Protein AF-A0A660PSM3-F1 (afdb_monomer_lite)

Sequence (82 aa):
MNCQEALSLLYDIIDKEASEIDVAQVQEHLNRCRDCAGIYKIEESISRLIQEKLKHKEPTPCFDVLKSNVLQQLDDIDAENC

Radius of gyration: 20.5 Å; chains: 1; bounding box: 40×35×51 Å

Structure (mmCIF, N/CA/C/O backbone):
data_AF-A0A660PSM3-F1
#
_entry.id   AF-A0A660PSM3-F1
#
loop_
_atom_site.group_PDB
_atom_site.id
_atom_site.type_symbol
_atom_site.label_atom_id
_atom_site.label_alt_id
_atom_site.label_comp_id
_atom_site.label_asym_id
_atom_site.label_entity_id
_atom_site.label_seq_id
_atom_site.pdbx_PDB_ins_code
_atom_site.Cartn_x
_atom_site.Cartn_y
_atom_site.Cartn_z
_atom_site.occupancy
_atom_site.B_iso_or_equiv
_atom_site.auth_seq_id
_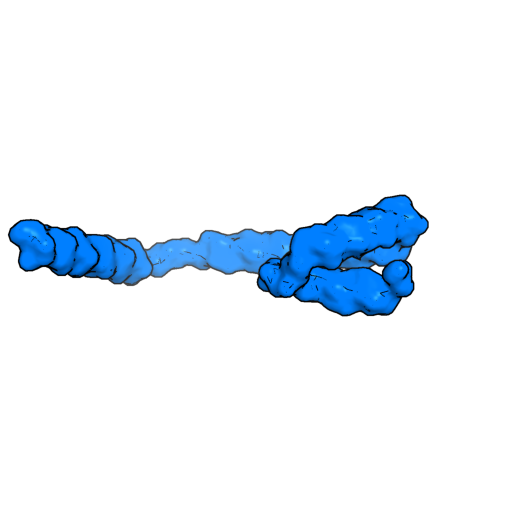atom_site.auth_comp_id
_atom_site.auth_asym_id
_atom_site.auth_atom_id
_atom_site.pdbx_PDB_model_num
ATOM 1 N N . MET A 1 1 ? 21.601 -1.159 -7.964 1.00 65.50 1 MET A N 1
ATOM 2 C CA . MET A 1 1 ? 20.752 -2.088 -7.202 1.00 65.50 1 MET A CA 1
ATOM 3 C C . MET A 1 1 ? 20.528 -3.355 -8.008 1.00 65.50 1 MET A C 1
ATOM 5 O O . MET A 1 1 ? 20.109 -3.258 -9.163 1.00 65.50 1 MET A O 1
ATOM 9 N N . ASN A 1 2 ? 20.843 -4.513 -7.433 1.00 82.44 2 ASN A N 1
ATOM 10 C CA . ASN A 1 2 ? 20.556 -5.817 -8.039 1.00 82.44 2 ASN A CA 1
ATOM 11 C C . ASN A 1 2 ? 19.109 -6.254 -7.768 1.00 82.44 2 ASN A C 1
ATOM 13 O O . ASN A 1 2 ? 18.496 -5.792 -6.810 1.00 82.44 2 ASN A O 1
ATOM 17 N N . CYS A 1 3 ? 18.577 -7.189 -8.564 1.00 81.94 3 CYS A N 1
ATOM 18 C CA . CYS A 1 3 ? 17.199 -7.679 -8.406 1.00 81.94 3 CYS A CA 1
ATOM 19 C C . CYS A 1 3 ? 16.916 -8.226 -6.996 1.00 81.94 3 CYS A C 1
ATOM 21 O O . CY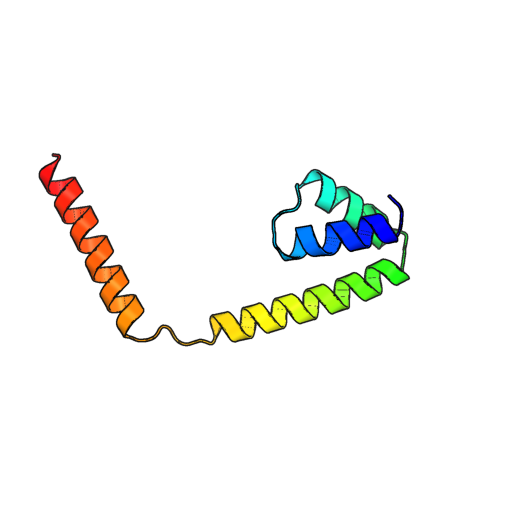S A 1 3 ? 15.827 -8.039 -6.468 1.00 81.94 3 CYS A O 1
ATOM 23 N N . GLN A 1 4 ? 17.902 -8.873 -6.370 1.00 80.50 4 GLN A N 1
ATOM 24 C CA . GLN A 1 4 ? 17.763 -9.442 -5.028 1.00 80.50 4 GLN A CA 1
ATOM 25 C C . GLN A 1 4 ? 17.718 -8.368 -3.932 1.00 80.50 4 GLN A C 1
ATOM 27 O O . GLN A 1 4 ? 16.943 -8.487 -2.990 1.00 80.50 4 GLN A O 1
ATOM 32 N N . GLU A 1 5 ? 18.492 -7.291 -4.084 1.00 82.38 5 GLU A N 1
ATOM 33 C CA . GLU A 1 5 ? 18.427 -6.137 -3.180 1.00 82.38 5 GLU A CA 1
ATOM 34 C C . GLU A 1 5 ? 17.100 -5.394 -3.350 1.00 82.38 5 GLU A C 1
ATOM 36 O O . GLU A 1 5 ? 16.474 -5.020 -2.364 1.00 82.38 5 GLU A O 1
ATOM 41 N N . ALA A 1 6 ? 16.645 -5.225 -4.599 1.00 82.88 6 ALA A N 1
ATOM 42 C CA . ALA A 1 6 ? 15.364 -4.595 -4.911 1.00 82.88 6 ALA A CA 1
ATOM 43 C C . ALA A 1 6 ? 14.193 -5.352 -4.286 1.00 82.88 6 ALA A C 1
ATOM 45 O O . ALA A 1 6 ? 13.252 -4.729 -3.813 1.00 82.88 6 ALA A O 1
ATOM 46 N N . LEU A 1 7 ? 14.275 -6.683 -4.262 1.00 81.50 7 LEU A N 1
ATOM 47 C CA . LEU A 1 7 ? 13.263 -7.549 -3.673 1.00 81.50 7 LEU A CA 1
ATOM 48 C C . LEU A 1 7 ? 13.302 -7.535 -2.138 1.00 81.50 7 LEU A C 1
ATOM 50 O O . LEU A 1 7 ? 12.251 -7.610 -1.518 1.00 81.50 7 LEU A O 1
ATOM 54 N N . SER A 1 8 ? 14.482 -7.386 -1.527 1.00 83.88 8 SER A N 1
ATOM 55 C CA . SER A 1 8 ? 14.600 -7.205 -0.074 1.00 83.88 8 SER A CA 1
ATOM 56 C C . SER A 1 8 ? 13.983 -5.880 0.370 1.00 83.88 8 SER A C 1
ATOM 58 O O . SER A 1 8 ? 13.085 -5.885 1.204 1.00 83.88 8 SER A O 1
ATOM 60 N N . LEU A 1 9 ? 14.388 -4.767 -0.257 1.00 83.81 9 LEU A N 1
ATOM 61 C CA . LEU A 1 9 ? 13.826 -3.448 0.049 1.00 83.81 9 LEU A CA 1
ATOM 62 C C . LEU A 1 9 ? 12.341 -3.353 -0.310 1.00 83.81 9 LEU A C 1
ATOM 64 O O . LEU A 1 9 ? 11.628 -2.536 0.251 1.00 83.81 9 LEU A O 1
ATOM 68 N N . LEU A 1 10 ? 11.844 -4.194 -1.219 1.00 81.94 10 LEU A N 1
ATOM 69 C CA . LEU A 1 10 ? 10.422 -4.282 -1.539 1.00 81.94 10 LEU A CA 1
ATOM 70 C C . LEU A 1 10 ? 9.560 -4.563 -0.306 1.00 81.94 10 LEU A C 1
ATOM 72 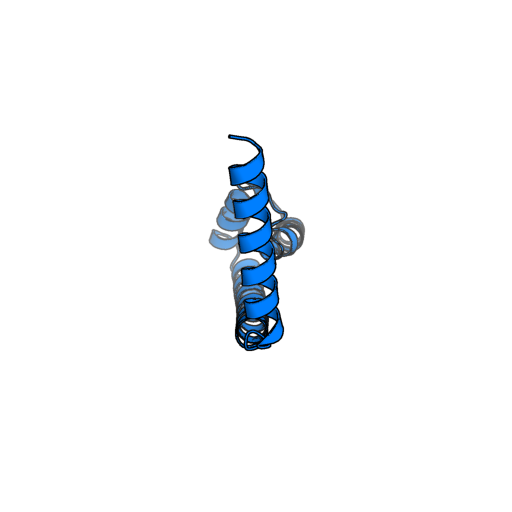O O . LEU A 1 10 ? 8.518 -3.934 -0.143 1.00 81.94 10 LEU A O 1
ATOM 76 N N . TYR A 1 11 ? 9.991 -5.510 0.531 1.00 80.50 11 TYR A N 1
ATOM 77 C CA . TYR A 1 11 ? 9.271 -5.880 1.745 1.00 80.50 11 TYR A CA 1
ATOM 78 C C . TYR A 1 11 ? 9.297 -4.728 2.747 1.00 80.50 11 TYR A C 1
ATOM 80 O O . TYR A 1 11 ? 8.240 -4.333 3.231 1.00 80.50 11 TYR A O 1
ATOM 88 N N . ASP A 1 12 ? 10.457 -4.091 2.926 1.00 83.94 12 ASP A N 1
ATOM 89 C CA . ASP A 1 12 ? 10.593 -2.904 3.776 1.00 83.94 12 ASP A CA 1
ATOM 90 C C . ASP A 1 12 ? 9.708 -1.742 3.275 1.00 83.94 12 ASP A C 1
ATOM 92 O O . ASP A 1 12 ? 9.110 -1.008 4.061 1.00 83.94 12 ASP A O 1
ATOM 96 N N . ILE A 1 13 ? 9.562 -1.574 1.954 1.00 80.56 13 ILE A N 1
ATOM 97 C CA . ILE A 1 13 ? 8.664 -0.574 1.350 1.00 80.56 13 ILE A CA 1
ATOM 98 C C . ILE A 1 13 ? 7.198 -0.905 1.651 1.00 80.56 13 ILE A C 1
ATOM 100 O O . ILE A 1 13 ? 6.411 -0.004 1.950 1.00 80.56 13 ILE A O 1
ATOM 104 N N . ILE A 1 14 ? 6.815 -2.180 1.569 1.00 77.00 14 ILE A N 1
ATOM 105 C CA . ILE A 1 14 ? 5.445 -2.639 1.831 1.00 77.00 14 ILE A CA 1
ATOM 106 C C . ILE A 1 14 ? 5.077 -2.454 3.307 1.00 77.00 14 ILE A C 1
ATOM 108 O O . ILE A 1 14 ? 3.972 -1.983 3.598 1.00 77.00 14 ILE A O 1
ATOM 112 N N . ASP A 1 15 ? 6.011 -2.740 4.211 1.00 80.31 15 ASP A N 1
ATOM 113 C CA . ASP A 1 15 ? 5.848 -2.555 5.656 1.00 80.31 15 ASP A CA 1
ATOM 114 C C . ASP A 1 15 ? 6.039 -1.093 6.105 1.00 80.31 15 ASP A C 1
ATOM 116 O O . ASP A 1 15 ? 5.801 -0.759 7.265 1.00 80.31 15 ASP A O 1
ATOM 120 N N . LYS A 1 16 ? 6.337 -0.181 5.165 1.00 76.50 16 LYS A N 1
ATOM 121 C CA . LYS A 1 16 ? 6.599 1.256 5.390 1.00 76.50 16 LYS A CA 1
ATOM 122 C C . LYS A 1 16 ? 7.812 1.535 6.285 1.00 76.50 16 LYS A C 1
ATOM 124 O O . LYS A 1 16 ? 7.880 2.590 6.914 1.00 76.50 16 LYS A O 1
ATOM 129 N N . GLU A 1 17 ? 8.763 0.614 6.316 1.00 81.75 17 GLU A N 1
ATOM 130 C CA . GLU A 1 17 ? 10.033 0.730 7.036 1.00 81.75 17 GLU A CA 1
ATOM 131 C C . GLU A 1 17 ? 11.181 1.210 6.129 1.00 81.75 17 GLU A C 1
ATOM 133 O O . GLU A 1 17 ? 12.243 1.590 6.618 1.00 81.75 17 GLU A O 1
ATOM 138 N N . ALA A 1 18 ? 10.971 1.249 4.810 1.00 82.25 18 ALA A N 1
ATOM 139 C CA . ALA A 1 18 ? 11.957 1.764 3.864 1.00 82.25 18 ALA A CA 1
ATOM 140 C C . ALA A 1 18 ? 12.044 3.298 3.853 1.00 82.25 18 ALA A C 1
ATOM 142 O O . ALA A 1 18 ? 11.041 4.011 3.957 1.00 82.25 18 ALA A O 1
ATOM 143 N N . SER A 1 19 ? 13.254 3.812 3.622 1.00 84.56 19 SER A N 1
ATOM 144 C CA . SER A 1 19 ? 13.484 5.248 3.457 1.00 84.56 19 SER A CA 1
ATOM 145 C C . SER A 1 19 ? 13.006 5.734 2.085 1.00 84.56 19 SER A C 1
ATOM 147 O O . SER A 1 19 ? 13.006 4.990 1.105 1.00 84.56 19 SER A O 1
ATOM 149 N N . GLU A 1 20 ? 12.690 7.025 1.960 1.00 81.12 20 GLU A N 1
ATOM 150 C CA . GLU A 1 20 ? 12.275 7.630 0.680 1.00 81.12 20 GLU A CA 1
ATOM 151 C C . GLU A 1 20 ? 13.330 7.463 -0.433 1.00 81.12 20 GLU A C 1
ATOM 153 O O . GLU A 1 20 ? 12.999 7.321 -1.611 1.00 81.12 20 GLU A O 1
ATOM 158 N N . ILE A 1 21 ? 14.611 7.429 -0.052 1.00 82.81 21 ILE A N 1
ATOM 159 C CA . ILE A 1 21 ? 15.738 7.186 -0.961 1.00 82.81 21 ILE A CA 1
ATOM 160 C C . ILE A 1 21 ? 15.679 5.758 -1.524 1.00 82.81 21 ILE A C 1
ATOM 162 O O . ILE A 1 21 ? 15.878 5.561 -2.723 1.00 82.81 21 ILE A O 1
ATOM 166 N N . ASP A 1 22 ? 15.365 4.775 -0.681 1.00 81.12 22 ASP A N 1
ATOM 167 C CA . ASP A 1 22 ? 15.279 3.364 -1.068 1.00 81.12 22 ASP A CA 1
ATOM 168 C C . ASP A 1 22 ? 14.076 3.124 -1.983 1.00 81.12 22 ASP A C 1
ATOM 170 O O . ASP A 1 22 ? 14.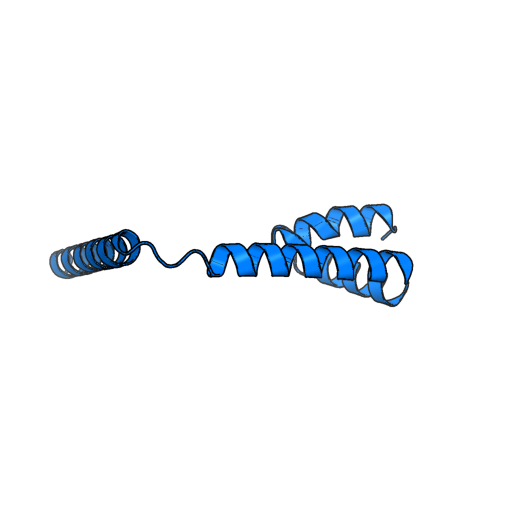190 2.435 -2.999 1.00 81.12 22 ASP A O 1
ATOM 174 N N . VAL A 1 23 ? 12.950 3.789 -1.701 1.00 83.31 23 VAL A N 1
ATOM 175 C CA . VAL A 1 23 ? 11.765 3.793 -2.572 1.00 83.31 23 VAL A CA 1
ATOM 176 C C . VAL A 1 23 ? 12.123 4.290 -3.975 1.00 83.31 23 VAL A C 1
ATOM 178 O O . VAL A 1 23 ? 11.771 3.647 -4.968 1.00 83.31 23 VAL A O 1
ATOM 181 N N . ALA A 1 24 ? 12.852 5.405 -4.080 1.00 85.06 24 ALA A N 1
ATOM 182 C CA . ALA A 1 24 ? 13.253 5.969 -5.367 1.00 85.06 24 ALA A CA 1
ATOM 183 C C . ALA A 1 24 ? 14.207 5.040 -6.141 1.00 85.06 24 ALA A C 1
ATOM 185 O O . ALA A 1 24 ? 14.058 4.861 -7.354 1.00 85.06 24 ALA A O 1
ATOM 186 N N . GLN A 1 25 ? 15.159 4.403 -5.453 1.00 84.69 25 GLN A N 1
ATOM 187 C CA . GLN A 1 25 ? 16.088 3.454 -6.076 1.00 84.69 25 GLN A CA 1
ATOM 188 C C . GLN A 1 25 ? 15.383 2.195 -6.587 1.00 84.69 25 GLN A C 1
ATOM 190 O O . GLN A 1 25 ? 15.657 1.742 -7.704 1.00 84.69 25 GLN A O 1
ATOM 195 N N . VAL A 1 26 ? 14.442 1.654 -5.810 1.00 85.31 26 VAL A N 1
ATOM 196 C CA . VAL A 1 26 ? 13.623 0.515 -6.234 1.00 85.31 26 VAL A CA 1
ATOM 197 C C . VAL A 1 26 ? 12.754 0.913 -7.425 1.00 85.31 26 VAL A C 1
ATOM 199 O O . VAL A 1 26 ? 12.725 0.182 -8.411 1.00 85.31 26 VAL A O 1
ATOM 202 N N . GLN A 1 27 ? 12.129 2.094 -7.423 1.00 83.88 27 GLN A N 1
ATOM 203 C CA . GLN A 1 27 ? 11.364 2.581 -8.579 1.00 83.88 27 GLN A CA 1
ATOM 204 C C . GLN A 1 27 ? 12.210 2.707 -9.852 1.00 83.88 27 GLN A C 1
ATOM 206 O O . GLN A 1 27 ? 11.746 2.327 -10.931 1.00 83.88 27 GLN A O 1
ATOM 211 N N . GLU A 1 28 ? 13.452 3.192 -9.769 1.00 86.75 28 GLU A N 1
ATOM 212 C CA . GLU A 1 28 ? 14.350 3.205 -10.932 1.00 86.75 28 GLU A CA 1
ATOM 213 C C . GLU A 1 28 ? 14.616 1.778 -11.441 1.00 86.75 28 GLU A C 1
ATOM 215 O O . GLU A 1 28 ? 14.574 1.525 -12.650 1.00 86.75 28 GLU A O 1
ATOM 220 N N . HIS A 1 29 ? 14.835 0.827 -10.531 1.00 85.81 29 HIS A N 1
ATOM 221 C CA . HIS A 1 29 ? 15.055 -0.572 -10.885 1.00 85.81 29 HIS A CA 1
ATOM 222 C C . HIS A 1 29 ? 13.816 -1.209 -11.537 1.00 85.81 29 HIS A C 1
ATOM 224 O O . 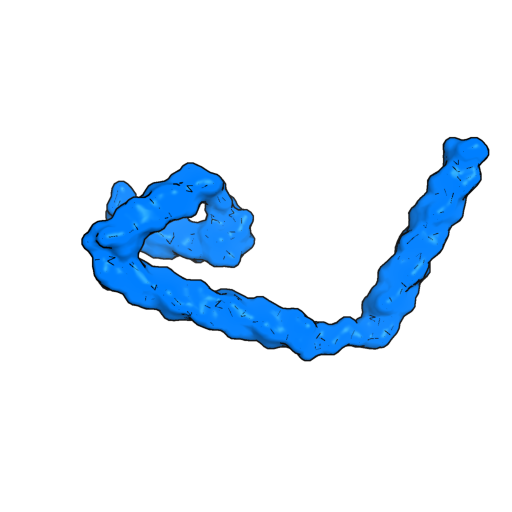HIS A 1 29 ? 13.945 -1.867 -12.569 1.00 85.81 29 HIS A O 1
ATOM 230 N N . LEU A 1 30 ? 12.616 -0.967 -11.004 1.00 83.69 30 LEU A N 1
ATOM 231 C CA . LEU A 1 30 ? 11.349 -1.471 -11.553 1.00 83.69 30 LEU A CA 1
ATOM 232 C C . LEU A 1 30 ? 11.074 -0.935 -12.968 1.00 83.69 30 LEU A C 1
ATOM 234 O O . LEU A 1 30 ? 10.500 -1.642 -13.793 1.00 83.69 30 LEU A O 1
ATOM 238 N N . ASN A 1 31 ? 11.533 0.278 -13.289 1.00 85.31 31 ASN A N 1
ATOM 239 C CA . ASN A 1 31 ? 11.432 0.827 -14.645 1.00 85.31 31 ASN A CA 1
ATOM 240 C C . ASN A 1 31 ? 12.357 0.126 -15.654 1.00 85.31 31 ASN A C 1
ATOM 242 O O . ASN A 1 31 ? 12.069 0.124 -16.852 1.00 85.31 31 ASN A O 1
ATOM 246 N N . ARG A 1 32 ? 13.467 -0.468 -15.197 1.00 85.50 32 ARG A N 1
ATOM 247 C CA . ARG A 1 32 ? 14.436 -1.170 -16.058 1.00 85.50 32 ARG A CA 1
ATOM 248 C C . ARG A 1 32 ? 14.232 -2.688 -16.080 1.00 85.50 32 ARG A C 1
ATOM 250 O O . ARG A 1 32 ? 14.536 -3.317 -17.090 1.00 85.50 32 ARG A O 1
ATOM 257 N N . CYS A 1 33 ? 13.722 -3.278 -14.999 1.00 86.62 33 CYS A N 1
ATOM 258 C CA . CYS A 1 33 ? 13.588 -4.722 -14.818 1.00 86.62 33 CYS A CA 1
ATOM 259 C C . CYS A 1 33 ? 12.115 -5.155 -14.793 1.00 86.62 33 CYS A C 1
ATOM 261 O O . CYS A 1 33 ? 11.393 -4.929 -13.820 1.00 86.62 33 CYS A O 1
ATOM 263 N N . ARG A 1 34 ? 11.673 -5.825 -15.865 1.00 83.44 34 ARG A N 1
ATOM 264 C CA . ARG A 1 34 ? 10.280 -6.273 -16.018 1.00 83.44 34 ARG A CA 1
ATOM 265 C C . ARG A 1 34 ? 9.908 -7.394 -15.038 1.00 83.44 34 ARG A C 1
ATOM 267 O O . ARG A 1 34 ? 8.770 -7.421 -14.577 1.00 83.44 34 ARG A O 1
ATOM 274 N N . ASP A 1 35 ? 10.845 -8.275 -14.694 1.00 84.50 35 ASP A N 1
ATOM 275 C CA . ASP A 1 35 ? 10.614 -9.353 -13.724 1.00 84.50 35 ASP A CA 1
ATOM 276 C C . ASP A 1 35 ? 10.340 -8.797 -12.321 1.00 84.50 35 ASP A C 1
ATOM 278 O O . ASP A 1 35 ? 9.322 -9.121 -11.708 1.00 84.50 35 ASP A O 1
ATOM 282 N N . CYS A 1 36 ? 11.181 -7.872 -11.848 1.00 83.44 36 CYS A N 1
ATOM 283 C CA . CYS A 1 36 ? 10.976 -7.200 -10.564 1.00 83.44 36 CYS A CA 1
ATOM 284 C C . CYS A 1 36 ? 9.685 -6.368 -10.549 1.00 83.44 36 CYS A C 1
ATOM 286 O O . CYS A 1 36 ? 8.973 -6.375 -9.547 1.00 83.44 36 CYS A O 1
ATOM 288 N N . ALA A 1 37 ? 9.333 -5.712 -11.662 1.00 83.88 37 ALA A N 1
ATOM 289 C CA . ALA A 1 37 ? 8.061 -4.998 -11.797 1.00 83.88 37 ALA A CA 1
ATOM 290 C C . ALA A 1 37 ? 6.840 -5.922 -11.653 1.00 83.88 37 ALA A C 1
ATOM 292 O O . ALA A 1 37 ? 5.843 -5.542 -11.037 1.00 83.88 37 ALA A O 1
ATOM 293 N N . GLY A 1 38 ? 6.917 -7.139 -12.197 1.00 84.50 38 GLY A N 1
ATOM 294 C CA . GLY A 1 38 ? 5.872 -8.150 -12.048 1.00 84.50 38 GLY A CA 1
ATOM 295 C C . GLY A 1 38 ? 5.686 -8.581 -10.595 1.00 84.50 38 GLY A C 1
ATOM 296 O O . GLY A 1 38 ? 4.560 -8.579 -10.101 1.00 84.50 38 GLY A O 1
ATOM 297 N N . ILE A 1 39 ? 6.789 -8.886 -9.905 1.00 83.56 39 ILE A N 1
ATOM 298 C CA . ILE A 1 39 ? 6.774 -9.285 -8.490 1.00 83.56 39 ILE A CA 1
ATOM 299 C C . ILE A 1 39 ? 6.217 -8.155 -7.620 1.00 83.56 39 ILE A C 1
ATOM 301 O O . ILE A 1 39 ? 5.285 -8.386 -6.855 1.00 83.56 39 ILE A O 1
ATOM 305 N N . TYR A 1 40 ? 6.695 -6.920 -7.806 1.00 83.50 40 TYR A N 1
ATOM 306 C CA . TYR A 1 40 ? 6.195 -5.759 -7.065 1.00 83.50 40 TYR A CA 1
ATOM 307 C C . TYR A 1 40 ? 4.691 -5.576 -7.191 1.00 83.50 40 TYR A C 1
ATOM 309 O O . TYR A 1 40 ? 4.004 -5.364 -6.199 1.00 83.50 40 TYR A O 1
ATOM 317 N N . LYS A 1 41 ? 4.156 -5.708 -8.405 1.00 83.94 41 LYS A N 1
ATOM 318 C CA . LYS A 1 41 ? 2.724 -5.546 -8.646 1.00 83.94 41 LYS A CA 1
ATOM 319 C C . LYS A 1 41 ? 1.886 -6.611 -7.934 1.00 83.94 41 LYS A C 1
ATOM 321 O O . LYS A 1 41 ? 0.777 -6.319 -7.485 1.00 83.94 41 LYS A O 1
ATOM 326 N N . ILE A 1 42 ? 2.388 -7.844 -7.858 1.00 86.06 42 ILE A N 1
ATOM 327 C CA . ILE A 1 42 ? 1.719 -8.936 -7.142 1.00 86.06 42 ILE A CA 1
ATOM 328 C C . ILE A 1 42 ? 1.733 -8.646 -5.641 1.00 86.06 42 ILE A C 1
ATOM 330 O O . ILE A 1 42 ? 0.671 -8.642 -5.022 1.00 86.06 42 ILE A O 1
ATOM 334 N N . GLU A 1 43 ? 2.901 -8.335 -5.085 1.00 84.62 43 GLU A N 1
ATOM 335 C CA . GLU A 1 43 ? 3.067 -8.024 -3.663 1.00 84.62 43 GLU A CA 1
ATOM 336 C C . GLU A 1 43 ? 2.237 -6.802 -3.235 1.00 84.62 43 GLU A C 1
ATOM 338 O O . GLU A 1 43 ? 1.520 -6.846 -2.235 1.00 84.62 43 GLU A O 1
ATOM 343 N N . GLU A 1 44 ? 2.217 -5.738 -4.043 1.00 83.56 44 GLU A N 1
ATOM 344 C CA . GLU A 1 44 ? 1.363 -4.568 -3.813 1.00 83.56 44 GLU A CA 1
ATOM 345 C C . GLU A 1 44 ? -0.124 -4.957 -3.791 1.00 83.56 44 GLU A C 1
ATOM 347 O O . GLU A 1 44 ? -0.886 -4.494 -2.938 1.00 83.56 44 GLU A O 1
ATOM 352 N N . SER A 1 45 ? -0.550 -5.833 -4.706 1.00 85.00 45 SER A N 1
ATOM 353 C CA . SER A 1 45 ? -1.937 -6.305 -4.769 1.00 85.00 45 SER A CA 1
ATOM 354 C C . SER A 1 45 ? -2.313 -7.125 -3.533 1.00 85.00 45 SER A C 1
ATOM 3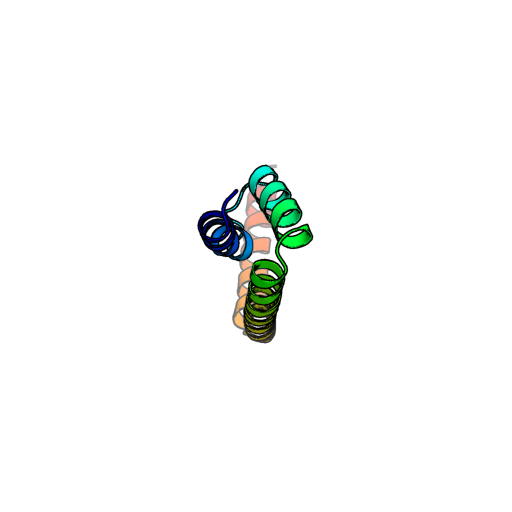56 O O . SER A 1 45 ? -3.416 -6.964 -3.008 1.00 85.00 45 SER A O 1
ATOM 358 N N . ILE A 1 46 ? -1.400 -7.969 -3.041 1.00 85.62 46 ILE A N 1
ATOM 359 C CA . ILE A 1 46 ? -1.584 -8.755 -1.814 1.00 85.62 46 ILE A CA 1
ATOM 360 C C . ILE A 1 46 ? -1.659 -7.827 -0.600 1.00 85.62 46 ILE A C 1
ATOM 362 O O . ILE A 1 46 ? -2.617 -7.913 0.168 1.00 85.62 46 ILE A O 1
ATOM 366 N N . SER A 1 47 ? -0.712 -6.900 -0.449 1.00 82.50 47 SER A N 1
ATOM 367 C CA . SER A 1 47 ? -0.704 -5.928 0.650 1.00 82.50 47 SER A CA 1
ATOM 368 C C . SER A 1 47 ? -1.982 -5.087 0.666 1.00 82.50 47 SER A C 1
ATOM 370 O O . SER A 1 47 ? -2.639 -4.955 1.702 1.00 82.50 47 SER A O 1
ATOM 372 N N . ARG A 1 48 ? -2.421 -4.602 -0.501 1.00 83.81 48 ARG A N 1
ATOM 373 C CA . ARG A 1 48 ? -3.683 -3.867 -0.644 1.00 83.81 48 ARG A CA 1
ATOM 374 C C . ARG A 1 48 ? -4.886 -4.712 -0.231 1.00 83.81 48 ARG A C 1
ATOM 376 O O . ARG A 1 48 ? -5.742 -4.210 0.493 1.00 83.81 48 ARG A O 1
ATOM 383 N N . LEU A 1 49 ? -4.942 -5.979 -0.644 1.00 85.75 49 LEU A N 1
ATOM 384 C CA . LEU A 1 49 ? -6.011 -6.902 -0.255 1.00 85.75 49 LEU A CA 1
ATOM 385 C C . LEU A 1 49 ? -6.030 -7.131 1.262 1.00 85.75 49 LEU A C 1
ATOM 387 O O . LEU A 1 49 ? -7.097 -7.094 1.872 1.00 85.75 49 LEU A O 1
ATOM 391 N N . ILE A 1 50 ? -4.868 -7.331 1.887 1.00 83.25 50 ILE A N 1
ATOM 392 C CA . ILE A 1 50 ? -4.752 -7.490 3.342 1.00 83.25 50 ILE A CA 1
ATOM 393 C C . ILE A 1 50 ? -5.241 -6.223 4.048 1.00 83.25 50 ILE A C 1
ATOM 395 O O . ILE A 1 50 ? -6.073 -6.308 4.950 1.00 83.25 50 ILE A O 1
ATOM 399 N N . GLN A 1 51 ? -4.793 -5.043 3.613 1.00 80.31 51 GLN A N 1
ATOM 400 C CA . GLN A 1 51 ? -5.244 -3.766 4.170 1.00 80.31 51 GLN A CA 1
ATOM 401 C C . GLN A 1 51 ? -6.748 -3.553 3.999 1.00 80.31 51 GLN A C 1
ATOM 403 O O . GLN A 1 51 ? -7.401 -3.057 4.913 1.00 80.31 51 GLN A O 1
ATOM 408 N N . GLU A 1 52 ? -7.313 -3.933 2.856 1.00 82.31 52 GLU A N 1
ATOM 409 C CA . GLU A 1 52 ? -8.752 -3.874 2.612 1.00 82.31 52 GLU A CA 1
ATOM 410 C C . GLU A 1 52 ? -9.503 -4.785 3.594 1.00 82.31 52 GLU A C 1
ATOM 412 O O . GLU A 1 52 ? -10.422 -4.335 4.277 1.00 82.31 52 GLU A O 1
ATOM 417 N N . LYS A 1 53 ? -9.056 -6.033 3.775 1.00 78.81 53 LYS A N 1
ATOM 418 C CA . LYS A 1 53 ? -9.644 -6.957 4.760 1.00 78.81 53 LYS A CA 1
ATOM 419 C C . LYS A 1 53 ? -9.514 -6.457 6.199 1.00 78.81 53 LYS A C 1
ATOM 421 O O . LYS A 1 53 ? -10.450 -6.627 6.975 1.00 78.81 53 LYS A O 1
ATOM 426 N N . LEU A 1 54 ? -8.397 -5.824 6.551 1.00 74.06 54 LEU A N 1
ATOM 427 C CA . LEU A 1 54 ? -8.196 -5.219 7.869 1.00 74.06 54 LEU A CA 1
ATOM 428 C C . LEU A 1 54 ? -9.096 -3.994 8.083 1.00 74.06 54 LEU A C 1
ATOM 430 O O . LEU A 1 54 ? -9.655 -3.846 9.165 1.00 74.06 54 LEU A O 1
ATOM 434 N N . LYS A 1 55 ? -9.289 -3.149 7.061 1.00 68.31 55 LYS A N 1
ATOM 435 C CA . LYS A 1 55 ? -10.194 -1.985 7.111 1.00 68.31 55 LYS A CA 1
ATOM 436 C C . LYS A 1 55 ? -11.667 -2.376 7.199 1.00 68.31 55 LYS A C 1
ATOM 438 O O . LYS A 1 55 ? -12.440 -1.666 7.829 1.00 68.31 55 LYS A O 1
ATOM 443 N N . HIS A 1 56 ? -12.054 -3.493 6.583 1.00 58.03 56 HIS A N 1
ATOM 444 C CA . HIS A 1 56 ? -13.413 -4.039 6.668 1.00 58.03 56 HIS A CA 1
ATOM 445 C C . HIS A 1 56 ? -13.692 -4.816 7.954 1.00 58.03 56 HIS A C 1
ATOM 447 O O . HIS A 1 56 ? -14.801 -5.323 8.128 1.00 58.03 56 HIS A O 1
ATOM 453 N N . LYS A 1 57 ? -12.729 -4.899 8.877 1.00 54.53 57 LYS A N 1
ATOM 454 C CA . LYS A 1 57 ? -13.045 -5.236 10.258 1.00 54.53 57 LYS A CA 1
ATOM 455 C C . LYS A 1 57 ? -13.814 -4.036 10.805 1.00 54.53 57 LYS A C 1
ATOM 457 O O . LYS A 1 57 ? -13.203 -3.038 11.177 1.00 54.53 57 LYS A O 1
ATOM 462 N N . GLU A 1 58 ? -15.145 -4.108 10.728 1.00 55.91 58 GLU A N 1
ATOM 463 C CA . GLU A 1 58 ? -16.046 -3.085 11.258 1.00 55.91 58 GLU A CA 1
ATOM 464 C C . GLU A 1 58 ? -15.513 -2.627 12.617 1.00 55.91 58 GLU A C 1
ATOM 466 O O . GLU A 1 58 ? -15.088 -3.485 13.407 1.00 55.91 58 GLU A O 1
ATOM 471 N N . PRO A 1 59 ? -15.460 -1.310 12.892 1.00 54.19 59 PRO A N 1
ATOM 472 C CA . PRO A 1 59 ? -15.096 -0.848 14.214 1.00 54.19 59 PRO A CA 1
ATOM 473 C C . PRO A 1 59 ? -16.053 -1.532 15.180 1.00 54.19 59 PRO A C 1
ATOM 475 O O . PRO A 1 59 ? -17.258 -1.290 15.183 1.00 54.19 59 PRO A O 1
ATOM 478 N N . THR A 1 60 ? -15.515 -2.485 15.941 1.00 56.69 60 THR A N 1
ATOM 479 C CA . THR A 1 60 ? -16.259 -3.123 17.021 1.00 56.69 60 THR A CA 1
ATOM 480 C C . THR A 1 60 ? -16.841 -1.969 17.833 1.00 56.69 60 THR A C 1
ATOM 482 O O . THR A 1 60 ? -16.058 -1.089 18.185 1.00 56.69 60 THR A O 1
ATOM 485 N N . PRO A 1 61 ? -18.145 -1.920 18.147 1.00 60.06 61 PRO A N 1
ATOM 486 C CA . PRO A 1 61 ? -18.767 -0.752 18.787 1.00 60.06 61 PRO A CA 1
ATOM 487 C C . PRO A 1 61 ? -18.061 -0.302 20.083 1.00 60.06 61 PRO A C 1
ATOM 489 O O . PRO A 1 61 ? -18.150 0.850 20.488 1.00 60.06 61 PRO A O 1
ATOM 492 N N . CYS A 1 62 ? -17.287 -1.197 20.705 1.00 61.25 62 CYS A N 1
ATOM 493 C CA . CYS A 1 62 ? -16.391 -0.911 21.823 1.00 61.25 62 CYS A CA 1
ATOM 494 C C . CYS A 1 62 ? -15.253 0.088 21.497 1.00 61.25 62 CYS A C 1
ATOM 496 O O . CYS A 1 62 ? -14.855 0.857 22.365 1.00 61.25 62 CYS A O 1
ATOM 498 N N . PHE A 1 63 ? -14.732 0.114 20.265 1.00 67.50 63 PHE A N 1
ATOM 499 C CA . PHE A 1 63 ? -13.631 0.993 19.859 1.00 67.50 63 PHE A CA 1
ATOM 500 C C . PHE A 1 63 ? -14.046 2.464 19.819 1.00 67.50 63 PHE A C 1
ATOM 502 O O . PHE A 1 63 ? -13.311 3.303 20.330 1.00 67.50 63 PHE A O 1
ATOM 509 N N . ASP A 1 64 ? -15.223 2.784 19.277 1.00 69.25 64 ASP A N 1
ATOM 510 C CA . ASP A 1 64 ? -15.733 4.160 19.275 1.00 69.25 64 ASP A CA 1
ATOM 511 C C . ASP A 1 64 ? -16.029 4.647 20.695 1.00 69.25 64 ASP A C 1
ATOM 513 O O . ASP A 1 64 ? -15.644 5.754 21.061 1.00 69.25 64 ASP A O 1
ATOM 517 N N . VAL A 1 65 ? -16.608 3.786 21.539 1.00 78.31 65 VAL A N 1
ATOM 518 C CA . VAL A 1 65 ? -16.837 4.095 22.960 1.00 78.31 65 VAL A CA 1
ATOM 519 C C . VAL A 1 65 ? -15.516 4.338 23.694 1.00 78.31 65 VAL A C 1
ATOM 521 O O . VAL A 1 65 ? -15.413 5.280 24.482 1.00 78.31 65 VAL A O 1
ATOM 524 N N . LEU A 1 66 ? -14.492 3.523 23.435 1.00 78.12 66 LEU A N 1
ATOM 525 C CA . LEU A 1 66 ? -13.169 3.700 24.029 1.00 78.12 66 LEU A CA 1
ATOM 526 C C . LEU A 1 66 ? -12.506 4.989 23.531 1.00 78.12 66 LEU A C 1
ATOM 528 O O . LEU A 1 66 ? -11.986 5.755 24.336 1.00 78.12 66 LEU A O 1
ATOM 532 N N . LYS A 1 67 ? -12.567 5.264 22.226 1.00 81.75 67 LYS A N 1
ATOM 533 C CA . LYS A 1 67 ? -12.026 6.484 21.620 1.00 81.75 67 LYS A CA 1
ATOM 534 C C . LYS A 1 67 ? -12.686 7.736 22.199 1.00 81.75 67 LYS A C 1
ATOM 536 O O . LYS A 1 67 ? -11.974 8.671 22.551 1.00 81.75 67 LYS A O 1
ATOM 541 N N . SER A 1 68 ? -14.010 7.741 22.349 1.00 82.50 68 SER A N 1
ATOM 542 C CA . SER A 1 68 ? -14.739 8.836 22.997 1.00 82.50 68 SER A CA 1
ATOM 543 C C . SER A 1 68 ? -14.340 9.013 24.463 1.00 82.50 68 SER A C 1
ATOM 545 O O . SER A 1 68 ? -14.144 10.143 24.888 1.00 82.50 68 SER A O 1
ATOM 547 N N . ASN A 1 69 ? -14.149 7.929 25.222 1.00 84.56 69 ASN A N 1
ATOM 548 C CA . ASN A 1 69 ? -13.686 8.019 26.613 1.00 84.56 69 ASN A CA 1
ATOM 549 C C . ASN A 1 69 ? -12.260 8.571 26.736 1.00 84.56 69 ASN A C 1
ATOM 551 O O . ASN A 1 69 ? -11.977 9.327 27.659 1.00 84.56 69 ASN A O 1
ATOM 555 N N . VAL A 1 70 ? -11.360 8.184 25.830 1.00 87.00 70 VAL A N 1
ATOM 556 C CA . VAL A 1 70 ? -9.978 8.682 25.828 1.00 87.00 70 VAL A CA 1
ATOM 557 C C . VAL A 1 70 ? -9.937 10.161 25.449 1.00 87.00 70 VAL A C 1
ATOM 559 O O . VAL A 1 70 ? -9.236 10.921 26.102 1.00 87.00 70 VAL A O 1
ATOM 562 N N . LEU A 1 71 ? -10.706 10.580 24.439 1.00 87.69 71 LEU A N 1
ATOM 563 C CA . LEU A 1 71 ? -10.808 11.994 24.062 1.00 87.69 71 LEU A CA 1
ATOM 564 C C . LEU A 1 71 ? -11.385 12.843 25.200 1.00 87.69 71 LEU A C 1
ATOM 566 O O . LEU A 1 71 ? -10.816 13.878 25.512 1.00 87.69 71 LEU A O 1
ATOM 570 N N . GLN A 1 72 ? -12.434 12.358 25.871 1.00 87.25 72 GLN A N 1
ATOM 571 C CA . GLN A 1 72 ? -13.022 13.045 27.023 1.00 87.25 72 GLN A CA 1
ATOM 572 C C . GLN A 1 72 ? -12.008 13.223 28.161 1.00 87.25 72 GLN A C 1
ATOM 574 O O . GLN A 1 72 ? -11.898 14.308 28.713 1.00 87.25 72 GLN A O 1
ATOM 579 N N . GLN A 1 73 ? -11.226 12.186 28.479 1.00 87.44 73 GLN A N 1
ATOM 580 C CA . GLN A 1 73 ? -10.189 12.291 29.510 1.00 87.44 73 GLN A CA 1
ATOM 581 C C . GLN A 1 73 ? -9.068 13.265 29.134 1.00 87.44 73 GLN A C 1
ATOM 583 O O . GLN A 1 73 ? -8.516 13.911 30.016 1.00 87.44 73 GLN A O 1
ATOM 588 N N . LEU A 1 74 ? -8.710 13.368 27.851 1.00 86.25 74 LEU A N 1
ATOM 589 C CA . LEU A 1 74 ? -7.722 14.349 27.397 1.00 86.25 74 LEU A CA 1
ATOM 590 C C . LEU A 1 74 ? -8.258 15.779 27.531 1.00 86.25 74 LEU A C 1
ATOM 592 O O . LEU A 1 74 ? -7.546 16.627 28.061 1.00 86.25 74 LEU A O 1
ATOM 596 N N . ASP A 1 75 ? -9.513 16.016 27.140 1.00 87.75 75 ASP A N 1
ATOM 597 C CA . ASP A 1 75 ? -10.175 17.317 27.305 1.00 87.75 75 ASP A CA 1
ATOM 598 C C . ASP A 1 75 ? -10.274 17.720 28.786 1.00 87.75 75 ASP A C 1
ATOM 600 O O . ASP A 1 75 ? -10.039 18.878 29.128 1.00 87.75 75 ASP A O 1
ATOM 604 N N . ASP A 1 76 ? -10.581 16.770 29.676 1.00 85.69 76 ASP A N 1
ATOM 605 C CA . ASP A 1 76 ? -10.656 17.020 31.118 1.00 85.69 76 ASP A CA 1
ATOM 606 C C . ASP A 1 76 ? -9.273 17.396 31.693 1.00 85.69 76 ASP A C 1
ATOM 608 O O . ASP A 1 76 ? -9.162 18.351 32.458 1.00 85.69 76 ASP A O 1
ATOM 612 N N . ILE A 1 77 ? -8.201 16.717 31.267 1.00 85.00 77 ILE A N 1
ATOM 613 C CA . ILE A 1 77 ? -6.821 17.022 31.689 1.00 85.00 77 ILE A CA 1
ATOM 614 C C . ILE A 1 77 ? -6.350 18.383 31.155 1.00 85.00 77 ILE A C 1
ATOM 616 O O . ILE A 1 77 ? -5.647 19.112 31.861 1.00 85.00 77 ILE A O 1
ATOM 620 N N . ASP A 1 78 ? -6.708 18.733 29.919 1.00 80.62 78 ASP A N 1
ATOM 621 C CA . ASP A 1 78 ? -6.394 20.044 29.341 1.00 80.62 78 ASP A CA 1
ATOM 622 C C . ASP A 1 78 ? -7.185 21.162 30.039 1.00 80.62 78 ASP A C 1
ATOM 624 O O . ASP A 1 78 ? -6.648 22.246 30.271 1.00 80.62 78 ASP A O 1
ATOM 628 N N . ALA A 1 79 ? -8.427 20.894 30.455 1.00 78.00 79 ALA A N 1
ATOM 629 C CA . ALA A 1 79 ? -9.235 21.824 31.240 1.00 78.00 79 ALA A CA 1
ATOM 630 C C . ALA A 1 79 ? -8.719 22.000 32.681 1.00 78.00 79 ALA A C 1
ATOM 632 O O . ALA A 1 79 ? -8.824 23.096 33.229 1.00 78.00 79 ALA A O 1
ATOM 633 N N . GLU A 1 80 ? -8.147 20.958 33.292 1.00 73.56 80 GLU A N 1
ATOM 634 C CA . GLU A 1 80 ? -7.528 21.021 34.626 1.00 73.56 80 GLU A CA 1
ATOM 635 C C . GLU A 1 80 ? -6.155 21.721 34.636 1.00 73.56 80 GLU A C 1
ATOM 637 O O . GLU A 1 80 ? -5.712 22.179 35.690 1.00 73.56 80 GLU A O 1
ATOM 642 N N . ASN A 1 81 ? -5.481 21.829 33.486 1.00 62.41 81 ASN A N 1
ATOM 643 C CA . ASN A 1 81 ? -4.184 22.507 33.346 1.00 62.41 81 ASN A CA 1
ATOM 644 C C . ASN A 1 81 ? -4.280 23.967 32.844 1.00 62.41 81 ASN A C 1
ATOM 646 O O . ASN A 1 81 ? -3.241 24.569 32.547 1.00 62.41 81 ASN A O 1
ATOM 650 N N . CYS A 1 82 ? -5.487 24.544 32.776 1.00 52.69 82 CYS A N 1
ATOM 651 C CA . CYS A 1 82 ? -5.738 25.956 32.453 1.00 52.69 82 CYS A CA 1
ATOM 652 C C . CYS A 1 82 ? -6.025 26.826 33.688 1.00 52.69 82 CYS A C 1
ATOM 654 O O . CYS A 1 82 ? -6.793 26.399 34.577 1.00 52.69 82 CYS A O 1
#

pLDDT: mean 79.44, std 8.94, range [52.69, 87.75]

Foldseek 3Di:
DDLVVLVVVLVCVLVVNHDPVNVVVSVVVLVVDVVSVVVSVVVVVVSVVVVVVVVPPPCPPVNVVVVVVVVVVVVVVVVVVD

Secondary structure (DSSP, 8-state):
--HHHHHHHHHHHHTT-S-HHHHHHHHHHHHH-HHHHHHHHHHHHHHHHHHHHHHTS---HHHHHHHHHHHHHHHHHHHHT-